Protein AF-A0A9D9DP16-F1 (afdb_monomer_lite)

InterPro domains:
  IPR046721 Domain of unknown function DUF6613 [PF20318] (8-135)

pLDDT: mean 88.03, std 12.11, range [46.72, 97.62]

Radius of gyration: 15.45 Å; chains: 1; bounding box: 37×35×38 Å

Foldseek 3Di:
DPPVPDDDQAVQQVVQVVVCVVPPPVPFAFPDWFFDPPDVHGFTKTQGPQRKIWTWGGDQWIKIWTFQNNPPPPQWALARTFIWTAHPPDVVRIDQDPCPPPDDLVSLQVCCLVPRSSSRVNCVNVVNDDDPVRPNVRGDTDHD

Sequence (144 aa):
MNDDGSYNSTANDMLAEEYFDKYFAKYLKIASKGYLNEDSRKRFQTIFADGSSANWGNGGCIDITYDVNGGKNPNLLGFDRFPFTICHDKKPAFTSYTKNSITSRDVAVEKCKTTPQYCVVVLEFDNWEFKPDYPWPTVKKGVY

Secondary structure (DSSP, 8-state):
--TTS---HHHHHHHHHHHHHHHTTTTS-EEEEEEE-SSSS-EEEEEETTS-EEEEEESSSEEEEEETTSS-TT--BTTTEEEEEE-TTSSSSEEETTGGG--SHHHHHHHHHH-GGGHHHHHHHTTT---TT--GGGSPP---

Structure (mmCIF, N/CA/C/O backbone):
data_AF-A0A9D9DP16-F1
#
_entry.id   AF-A0A9D9DP16-F1
#
loop_
_atom_site.group_PDB
_atom_site.id
_atom_site.type_symbol
_atom_site.label_atom_id
_atom_site.label_alt_id
_atom_site.label_comp_id
_atom_site.label_asym_id
_atom_site.label_entity_id
_atom_site.label_seq_id
_atom_site.pdbx_PDB_ins_code
_atom_site.Cartn_x
_atom_site.Cartn_y
_atom_site.Cartn_z
_atom_site.occupancy
_atom_site.B_iso_or_equiv
_atom_site.auth_seq_id
_atom_site.auth_comp_id
_atom_site.auth_asym_id
_atom_site.auth_atom_id
_atom_site.pdbx_PDB_model_num
ATOM 1 N N . MET A 1 1 ? 11.939 12.856 -8.448 1.00 46.72 1 MET A N 1
ATOM 2 C CA . MET A 1 1 ? 12.354 14.143 -9.067 1.00 46.72 1 MET A CA 1
ATOM 3 C C . MET A 1 1 ? 13.564 13.825 -9.910 1.00 46.72 1 MET A C 1
ATOM 5 O O . MET A 1 1 ? 14.443 13.146 -9.398 1.00 46.72 1 MET A O 1
ATOM 9 N N . ASN A 1 2 ? 13.584 14.243 -11.171 1.00 51.47 2 ASN A N 1
ATOM 10 C CA . ASN A 1 2 ? 14.800 14.132 -11.971 1.00 51.47 2 ASN A CA 1
ATOM 11 C C . ASN A 1 2 ? 15.869 15.086 -11.412 1.00 51.47 2 ASN A C 1
ATOM 13 O O . ASN A 1 2 ? 15.529 16.050 -10.720 1.00 51.47 2 ASN A O 1
ATOM 17 N N . ASP A 1 3 ? 17.135 14.855 -11.759 1.00 51.09 3 ASP A N 1
ATOM 18 C CA . ASP A 1 3 ? 18.264 15.706 -11.351 1.00 51.09 3 ASP A CA 1
ATOM 19 C C . ASP A 1 3 ? 18.109 17.180 -11.791 1.00 51.09 3 ASP A C 1
ATOM 21 O O . ASP A 1 3 ? 18.737 18.068 -11.220 1.00 51.09 3 ASP A O 1
ATOM 25 N N . ASP A 1 4 ? 17.239 17.462 -12.768 1.00 51.72 4 ASP A N 1
ATOM 26 C CA . ASP A 1 4 ? 16.929 18.804 -13.283 1.00 51.72 4 ASP A CA 1
ATOM 27 C C . ASP A 1 4 ? 15.692 19.467 -12.636 1.00 51.72 4 ASP A C 1
ATOM 29 O O . ASP A 1 4 ? 15.261 20.539 -13.062 1.00 51.72 4 ASP A O 1
ATOM 33 N N . GLY A 1 5 ? 15.085 18.837 -11.626 1.00 48.94 5 GLY A N 1
ATOM 34 C CA . GLY A 1 5 ? 13.879 19.343 -10.966 1.00 48.94 5 GLY A CA 1
ATOM 35 C C . GLY A 1 5 ? 12.587 19.198 -11.782 1.00 48.94 5 GLY A C 1
ATOM 36 O O . GLY A 1 5 ? 11.524 19.599 -11.304 1.00 48.94 5 GLY A O 1
ATOM 37 N N . SER A 1 6 ? 12.630 18.591 -12.975 1.00 55.22 6 SER A N 1
ATOM 38 C CA . SER A 1 6 ? 11.432 18.269 -13.753 1.00 55.22 6 SER A CA 1
ATOM 39 C C . SER A 1 6 ? 10.703 17.036 -13.193 1.00 55.22 6 SER A C 1
ATOM 41 O O . SER A 1 6 ? 11.300 16.075 -12.689 1.00 55.22 6 SER A O 1
ATOM 43 N N . TYR A 1 7 ? 9.368 17.058 -13.265 1.00 58.50 7 TYR A N 1
ATOM 44 C CA . TYR A 1 7 ? 8.514 15.930 -12.888 1.00 58.50 7 TYR A CA 1
ATOM 45 C C . TYR A 1 7 ? 8.200 15.084 -14.126 1.00 58.50 7 TYR A C 1
ATOM 47 O O . TYR A 1 7 ? 7.216 15.319 -14.823 1.00 58.50 7 TYR A O 1
ATOM 55 N N . ASN A 1 8 ? 9.043 14.091 -14.411 1.00 72.00 8 ASN A N 1
ATOM 56 C CA . ASN A 1 8 ? 8.730 13.059 -15.398 1.00 72.00 8 ASN A CA 1
ATOM 57 C C . ASN A 1 8 ? 8.165 11.829 -14.678 1.00 72.00 8 ASN A C 1
ATOM 59 O O . ASN A 1 8 ? 8.909 11.042 -14.096 1.00 72.00 8 ASN A O 1
ATOM 63 N N . SER A 1 9 ? 6.842 11.674 -14.686 1.00 67.44 9 SER A N 1
ATOM 64 C CA . SER A 1 9 ? 6.160 10.547 -14.035 1.00 67.44 9 SER A CA 1
ATOM 65 C C . SER A 1 9 ? 6.672 9.191 -14.528 1.00 67.44 9 SER A C 1
ATOM 67 O O . SER A 1 9 ? 6.967 8.330 -13.712 1.00 67.44 9 SER A O 1
ATOM 69 N N . THR A 1 10 ? 6.886 9.038 -15.838 1.00 74.31 10 THR A N 1
ATOM 70 C CA . THR A 1 10 ? 7.335 7.769 -16.435 1.00 74.31 10 THR A CA 1
ATOM 71 C C . THR A 1 10 ? 8.744 7.385 -15.983 1.00 74.31 10 THR A C 1
ATOM 73 O O . THR A 1 10 ? 8.984 6.227 -15.657 1.00 74.31 10 THR A O 1
ATOM 76 N N . ALA A 1 11 ? 9.672 8.345 -15.932 1.00 81.69 11 ALA A N 1
ATOM 77 C CA . ALA A 1 11 ? 11.027 8.084 -15.441 1.00 81.69 11 ALA A CA 1
ATOM 78 C C . ALA A 1 11 ? 11.024 7.714 -13.948 1.00 81.69 11 ALA A C 1
ATOM 80 O O . ALA A 1 11 ? 11.728 6.800 -13.531 1.00 81.69 11 ALA A O 1
ATOM 81 N N . ASN A 1 12 ? 10.189 8.380 -13.143 1.00 81.31 12 ASN A N 1
ATOM 82 C CA . ASN A 1 12 ? 10.042 8.046 -11.727 1.00 81.31 12 ASN A CA 1
ATOM 83 C C . ASN A 1 12 ? 9.464 6.633 -11.531 1.00 81.31 12 ASN A C 1
ATOM 85 O O . ASN A 1 12 ? 9.953 5.897 -10.680 1.00 81.31 12 ASN A O 1
ATOM 89 N N . ASP A 1 13 ? 8.474 6.224 -12.324 1.00 82.25 13 ASP A N 1
ATOM 90 C CA . ASP A 1 13 ? 7.923 4.870 -12.232 1.00 82.25 13 ASP A CA 1
ATOM 91 C C . ASP A 1 13 ? 8.961 3.787 -12.613 1.00 82.25 13 ASP A C 1
ATOM 93 O O . ASP A 1 13 ? 9.017 2.744 -11.965 1.00 82.25 13 ASP A O 1
ATOM 97 N N . MET A 1 14 ? 9.851 4.047 -13.583 1.00 87.50 14 MET A N 1
ATOM 98 C CA . MET A 1 14 ? 10.985 3.149 -13.886 1.00 87.50 14 MET A CA 1
ATOM 99 C C . MET A 1 14 ? 11.972 3.047 -12.714 1.00 87.50 14 MET A C 1
ATOM 101 O O . MET A 1 14 ? 12.421 1.956 -12.372 1.00 87.50 14 MET A O 1
ATOM 105 N N . LEU A 1 15 ? 12.265 4.161 -12.036 1.00 91.12 15 LEU A N 1
ATOM 106 C CA . LEU A 1 15 ? 13.101 4.150 -10.829 1.00 91.12 15 LEU A CA 1
ATOM 107 C C . LEU A 1 15 ? 12.460 3.350 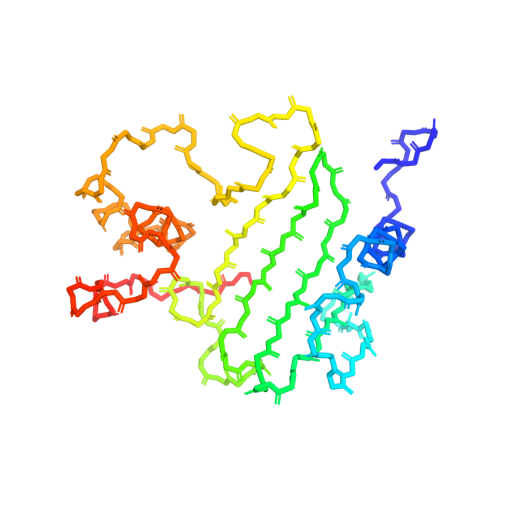-9.682 1.00 91.12 15 LEU A C 1
ATOM 109 O O . LEU A 1 15 ? 13.174 2.759 -8.871 1.00 91.12 15 LEU A O 1
ATOM 113 N N . ALA A 1 16 ? 11.125 3.303 -9.606 1.00 92.62 16 ALA A N 1
ATOM 114 C CA . ALA A 1 16 ? 10.432 2.441 -8.651 1.00 92.62 16 ALA A CA 1
ATOM 115 C C . ALA A 1 16 ? 10.642 0.951 -8.975 1.00 92.62 16 ALA A C 1
ATOM 117 O O . ALA A 1 16 ? 10.853 0.163 -8.051 1.00 92.62 16 ALA A O 1
ATOM 118 N N . GLU A 1 17 ? 10.653 0.569 -10.260 1.00 95.00 17 GLU A N 1
ATOM 119 C CA . GLU A 1 17 ? 11.021 -0.791 -10.681 1.00 95.00 17 GLU A CA 1
ATOM 120 C C . GLU A 1 17 ? 12.469 -1.127 -10.301 1.00 95.00 17 GLU A C 1
ATOM 122 O O . GLU A 1 17 ? 12.710 -2.157 -9.672 1.00 95.00 17 GLU A O 1
ATOM 127 N N . GLU A 1 18 ? 13.431 -0.250 -10.601 1.00 94.69 18 GLU A N 1
ATOM 128 C CA . GLU A 1 18 ? 14.840 -0.470 -10.242 1.00 94.69 18 GLU A CA 1
ATOM 129 C C . GLU A 1 18 ? 15.032 -0.631 -8.727 1.00 94.69 18 GLU A C 1
ATOM 131 O O . GLU A 1 18 ? 15.769 -1.507 -8.260 1.00 94.69 18 GLU A O 1
ATOM 136 N N . TYR A 1 19 ? 14.342 0.199 -7.939 1.00 94.06 19 TYR A N 1
ATOM 137 C CA . TYR A 1 19 ? 14.345 0.103 -6.484 1.00 94.06 19 TYR A CA 1
ATOM 138 C C . TYR A 1 19 ? 13.773 -1.240 -6.010 1.00 94.06 19 TYR A C 1
ATOM 140 O O . TYR A 1 19 ? 14.372 -1.913 -5.163 1.00 94.06 19 TYR A O 1
ATOM 148 N N . PHE A 1 20 ? 12.638 -1.657 -6.573 1.00 95.75 20 PHE A N 1
ATOM 149 C CA . PHE A 1 20 ? 12.022 -2.942 -6.267 1.00 95.75 20 PHE A CA 1
ATOM 150 C C . PHE A 1 20 ? 12.955 -4.115 -6.595 1.00 95.75 20 PHE A C 1
ATOM 152 O O . PHE A 1 20 ? 13.173 -4.983 -5.747 1.00 95.75 20 PHE A O 1
ATOM 159 N N . ASP A 1 21 ? 13.555 -4.129 -7.783 1.00 96.62 21 ASP A N 1
ATOM 160 C CA . ASP A 1 21 ? 14.439 -5.212 -8.218 1.00 96.62 21 ASP A CA 1
ATOM 161 C C . ASP A 1 21 ? 15.679 -5.327 -7.331 1.00 96.62 21 ASP A C 1
ATOM 163 O O . ASP A 1 21 ? 16.087 -6.427 -6.944 1.00 96.62 21 ASP A O 1
ATOM 167 N N . LYS A 1 22 ? 16.239 -4.187 -6.923 1.00 96.00 22 LYS A N 1
ATOM 168 C CA . LYS A 1 22 ? 17.410 -4.138 -6.049 1.00 96.00 22 LYS A CA 1
ATOM 169 C C . LYS A 1 22 ? 17.125 -4.642 -4.633 1.00 96.00 22 LYS A C 1
ATOM 171 O O . LYS A 1 22 ? 17.961 -5.346 -4.056 1.00 96.00 22 LYS A O 1
ATOM 176 N N . TYR A 1 23 ? 15.989 -4.257 -4.049 1.00 94.19 23 TYR A N 1
ATOM 177 C CA . TYR A 1 23 ? 15.744 -4.442 -2.615 1.00 94.19 23 TYR A CA 1
ATOM 178 C C . TYR A 1 23 ? 14.715 -5.523 -2.273 1.00 94.19 23 TYR A C 1
ATOM 180 O O . TYR A 1 23 ? 14.829 -6.119 -1.203 1.00 94.19 23 TYR A O 1
ATOM 188 N N . PHE A 1 24 ? 13.759 -5.821 -3.155 1.00 94.44 24 PHE A N 1
ATOM 189 C CA . PHE A 1 24 ? 12.588 -6.650 -2.843 1.00 94.44 24 PHE A CA 1
ATOM 190 C C . PHE A 1 24 ? 12.468 -7.914 -3.691 1.00 94.44 24 PHE A C 1
ATOM 192 O O . PHE A 1 24 ? 12.077 -8.949 -3.151 1.00 94.44 24 PHE A O 1
ATOM 199 N N . ALA A 1 25 ? 12.830 -7.876 -4.978 1.00 95.00 25 ALA A N 1
ATOM 200 C CA . ALA A 1 25 ? 12.544 -8.972 -5.912 1.00 95.00 25 ALA A CA 1
ATOM 201 C C . ALA A 1 25 ? 13.069 -10.347 -5.459 1.00 95.00 25 ALA A C 1
ATOM 203 O O . ALA A 1 25 ? 12.423 -11.362 -5.696 1.00 95.00 25 ALA A O 1
ATOM 204 N N . LYS A 1 26 ? 14.206 -10.396 -4.753 1.00 96.00 26 LYS A N 1
ATOM 205 C CA . LYS A 1 26 ? 14.772 -11.652 -4.221 1.00 96.00 26 LYS A CA 1
ATOM 206 C C . LYS A 1 26 ? 14.074 -12.203 -2.971 1.00 96.00 26 LYS A C 1
ATOM 208 O O . LYS A 1 26 ? 14.317 -13.349 -2.607 1.00 96.00 26 LYS A O 1
ATOM 213 N N . TYR A 1 27 ? 13.277 -11.392 -2.279 1.00 96.06 27 TYR A N 1
ATOM 214 C CA . TYR A 1 27 ? 12.639 -11.759 -1.009 1.00 96.06 27 TYR A CA 1
ATOM 215 C C . TYR A 1 27 ? 11.146 -12.042 -1.149 1.00 96.06 27 TYR A C 1
ATOM 217 O O . TYR A 1 27 ? 10.555 -12.662 -0.267 1.00 96.06 27 TYR A O 1
ATOM 225 N N . LEU A 1 28 ? 10.536 -11.599 -2.246 1.00 95.81 28 LEU A N 1
ATOM 226 C CA . LEU A 1 28 ? 9.109 -11.733 -2.494 1.00 95.81 28 LEU A CA 1
ATOM 227 C C . LEU A 1 28 ? 8.856 -12.738 -3.616 1.00 95.81 28 LEU A C 1
ATOM 229 O O . LEU A 1 28 ? 9.604 -12.822 -4.588 1.00 95.81 28 LEU A O 1
ATOM 233 N N . LYS A 1 29 ? 7.773 -13.505 -3.493 1.00 96.81 29 LYS A N 1
ATOM 234 C CA . LYS A 1 29 ? 7.329 -14.411 -4.555 1.00 96.81 29 LYS A CA 1
ATOM 235 C C . LYS A 1 29 ? 6.479 -13.627 -5.547 1.00 96.81 29 LYS A C 1
ATOM 237 O O . LYS A 1 29 ? 5.336 -13.288 -5.245 1.00 96.81 29 LYS A O 1
ATOM 242 N N . ILE A 1 30 ? 7.044 -13.351 -6.715 1.00 96.69 30 ILE A N 1
ATOM 243 C CA . ILE A 1 30 ? 6.416 -12.554 -7.772 1.00 96.69 30 ILE A CA 1
ATOM 244 C C . ILE A 1 30 ? 5.870 -13.479 -8.855 1.00 96.69 30 ILE A C 1
ATOM 246 O O . ILE A 1 30 ? 6.599 -14.322 -9.373 1.00 96.69 30 ILE A O 1
ATOM 250 N N . ALA A 1 31 ? 4.588 -13.324 -9.183 1.00 96.75 31 ALA A N 1
ATOM 251 C CA . ALA A 1 31 ? 3.949 -14.007 -10.303 1.00 96.75 31 ALA A CA 1
ATOM 252 C C . ALA A 1 31 ? 4.210 -13.259 -11.617 1.00 96.75 31 ALA A C 1
ATOM 254 O O . ALA A 1 31 ? 4.542 -13.872 -12.630 1.00 96.75 31 ALA A O 1
ATOM 255 N N . SER A 1 32 ? 4.092 -11.929 -11.597 1.00 95.94 32 SER A N 1
ATOM 256 C CA . SER A 1 32 ? 4.416 -11.072 -12.737 1.00 95.94 32 SER A CA 1
ATOM 257 C C . SER A 1 32 ? 4.739 -9.643 -12.300 1.00 95.94 32 SER A C 1
ATOM 259 O O . SER A 1 32 ? 4.411 -9.211 -11.194 1.00 95.94 32 SER A O 1
ATOM 261 N N . LYS A 1 33 ? 5.402 -8.906 -13.191 1.00 95.38 33 LYS A N 1
ATOM 262 C CA . LYS A 1 33 ? 5.638 -7.464 -13.084 1.00 95.38 33 LYS A CA 1
ATOM 263 C C . LYS A 1 33 ? 5.163 -6.792 -14.365 1.00 95.38 33 LYS A C 1
ATOM 265 O O . LYS A 1 33 ? 5.174 -7.421 -15.424 1.00 95.38 33 LYS A O 1
ATOM 270 N N . GLY A 1 34 ? 4.777 -5.529 -14.283 1.00 92.56 34 GLY A N 1
ATOM 271 C CA . GLY A 1 34 ? 4.355 -4.771 -15.449 1.00 92.56 34 GLY A CA 1
ATOM 272 C C . GLY A 1 34 ? 4.058 -3.321 -15.121 1.00 92.56 34 GLY A C 1
ATOM 273 O O . GLY A 1 34 ? 4.469 -2.798 -14.089 1.00 92.56 34 GLY A O 1
ATOM 274 N N . TYR A 1 35 ? 3.331 -2.681 -16.027 1.00 89.06 35 TYR A N 1
ATOM 275 C CA . TYR A 1 35 ? 2.955 -1.283 -15.912 1.00 89.06 35 TYR A CA 1
ATOM 276 C C . TYR A 1 35 ? 1.459 -1.145 -16.154 1.00 89.06 35 TYR A C 1
ATOM 278 O O . TYR A 1 35 ? 0.944 -1.629 -17.164 1.00 89.06 35 TYR A O 1
ATOM 286 N N . LEU A 1 36 ? 0.769 -0.477 -15.234 1.00 81.44 36 LEU A N 1
ATOM 287 C CA . LEU A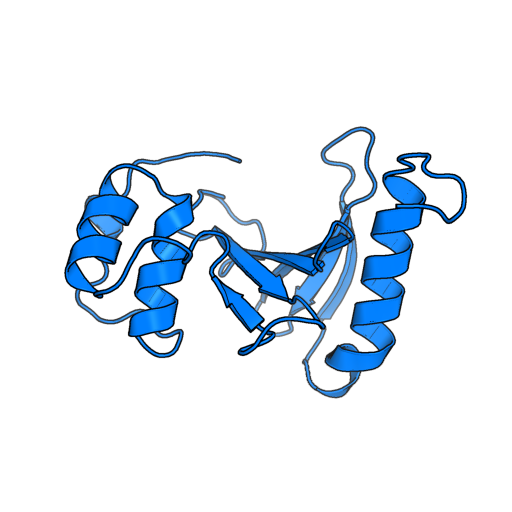 1 36 ? -0.618 -0.090 -15.436 1.00 81.44 36 LEU A CA 1
ATOM 288 C C . LEU A 1 36 ? -0.688 1.149 -16.329 1.00 81.44 36 LEU A C 1
ATOM 290 O O . LEU A 1 36 ? 0.041 2.118 -16.114 1.00 81.44 36 LEU A O 1
ATOM 294 N N . ASN A 1 37 ? -1.622 1.122 -17.279 1.00 68.81 37 ASN A N 1
ATOM 295 C CA . ASN A 1 37 ? -2.014 2.266 -18.104 1.00 68.81 37 ASN A CA 1
ATOM 296 C C . ASN A 1 37 ? -3.349 2.840 -17.597 1.00 68.81 37 ASN A C 1
ATOM 298 O O . ASN A 1 37 ? -4.294 2.989 -18.366 1.00 68.81 37 ASN A O 1
ATOM 302 N N . GLU A 1 38 ? -3.468 3.073 -16.289 1.00 58.94 38 GLU A N 1
ATOM 303 C CA . GLU A 1 38 ? -4.697 3.641 -15.708 1.00 58.94 38 GLU A CA 1
ATOM 304 C C . GLU A 1 38 ? -4.797 5.165 -15.928 1.00 58.94 38 GLU A C 1
ATOM 306 O O . GLU A 1 38 ? -5.889 5.710 -15.855 1.00 58.94 38 GLU A O 1
ATOM 311 N N . ASP A 1 39 ? -3.692 5.830 -16.294 1.00 56.59 39 ASP A N 1
ATOM 312 C CA . ASP A 1 39 ? -3.588 7.273 -16.563 1.00 56.59 39 ASP A CA 1
ATOM 313 C C . ASP A 1 39 ? -2.599 7.548 -17.723 1.00 56.59 39 ASP A C 1
ATOM 315 O O . ASP A 1 39 ? -2.007 6.634 -18.294 1.00 56.59 39 ASP A O 1
ATOM 319 N N . SER A 1 40 ? -2.280 8.820 -18.000 1.00 56.88 40 SER A N 1
ATOM 320 C CA . SER A 1 40 ? -1.084 9.234 -18.769 1.00 56.88 40 SER A CA 1
ATOM 321 C C . SER A 1 40 ? 0.263 8.844 -18.116 1.00 56.88 40 SER A C 1
ATOM 323 O O . SER A 1 40 ? 1.323 9.318 -18.530 1.00 56.88 40 SER A O 1
ATOM 325 N N . ARG A 1 41 ? 0.237 7.999 -17.078 1.00 62.97 41 ARG A N 1
ATOM 326 C CA . ARG A 1 41 ? 1.378 7.531 -16.286 1.00 62.97 41 ARG A CA 1
ATOM 327 C C . ARG A 1 41 ? 1.503 6.019 -16.424 1.00 62.97 41 ARG A C 1
ATOM 329 O O . ARG A 1 41 ? 0.495 5.321 -16.465 1.00 62.97 41 ARG A O 1
ATOM 336 N N . LYS A 1 42 ? 2.738 5.524 -16.447 1.00 73.69 42 LYS A N 1
ATOM 337 C CA . LYS A 1 42 ? 3.045 4.093 -16.472 1.00 73.69 42 LYS A CA 1
ATOM 338 C C . LYS A 1 42 ? 3.376 3.652 -15.057 1.00 73.69 42 LYS A C 1
ATOM 340 O O . LYS A 1 42 ? 4.546 3.600 -14.716 1.00 73.69 42 LYS A O 1
ATOM 345 N N . ARG A 1 43 ? 2.382 3.347 -14.224 1.00 83.81 43 ARG A N 1
ATOM 346 C CA . ARG A 1 43 ? 2.665 2.988 -12.826 1.00 83.81 43 ARG A CA 1
ATOM 347 C C . ARG A 1 43 ? 3.231 1.573 -12.749 1.00 83.81 43 ARG A C 1
ATOM 349 O O . ARG A 1 43 ? 2.568 0.638 -13.201 1.00 83.81 43 ARG A O 1
ATOM 356 N N . PHE A 1 44 ? 4.432 1.422 -12.189 1.00 93.25 44 PHE A N 1
ATOM 357 C CA . PHE A 1 44 ? 5.045 0.109 -11.987 1.00 93.25 44 PHE A CA 1
ATOM 358 C C . PHE A 1 44 ? 4.175 -0.731 -11.043 1.00 93.25 44 PHE A C 1
ATOM 360 O O . PHE A 1 44 ? 3.767 -0.271 -9.974 1.00 93.25 44 PHE A O 1
ATOM 367 N N . GLN A 1 45 ? 3.873 -1.959 -11.454 1.00 94.88 45 GLN A N 1
ATOM 368 C CA . GLN A 1 45 ? 3.020 -2.889 -10.727 1.00 94.88 45 GLN A CA 1
ATOM 369 C C . GLN A 1 45 ? 3.688 -4.258 -10.593 1.00 94.88 45 GLN A C 1
ATOM 371 O O . GLN A 1 45 ? 4.301 -4.778 -11.527 1.00 94.88 45 GLN A O 1
ATOM 376 N N . THR A 1 46 ? 3.480 -4.881 -9.436 1.00 97.06 46 THR A N 1
ATOM 377 C CA . THR A 1 46 ? 3.834 -6.275 -9.163 1.00 97.06 46 THR A CA 1
ATOM 378 C C . THR A 1 46 ? 2.591 -7.077 -8.797 1.00 97.06 46 THR A C 1
ATOM 380 O O . THR A 1 46 ? 1.800 -6.627 -7.969 1.00 97.06 46 THR A O 1
ATOM 383 N N . ILE A 1 47 ? 2.453 -8.280 -9.353 1.00 97.12 47 ILE A N 1
ATOM 384 C CA . ILE A 1 47 ? 1.490 -9.295 -8.910 1.00 97.12 47 ILE A CA 1
ATOM 385 C C . ILE A 1 47 ? 2.254 -10.358 -8.125 1.00 97.12 47 ILE A C 1
ATOM 387 O O . ILE A 1 47 ? 3.230 -10.931 -8.620 1.00 97.12 47 ILE A O 1
ATOM 391 N N . PHE A 1 48 ? 1.822 -10.625 -6.899 1.00 97.62 48 PHE A N 1
ATOM 392 C CA . PHE A 1 48 ? 2.444 -11.609 -6.020 1.00 97.62 48 PHE A CA 1
ATOM 393 C C . PHE A 1 48 ? 1.870 -13.008 -6.259 1.00 97.62 48 PHE A C 1
ATOM 395 O O . PHE A 1 48 ? 0.805 -13.186 -6.848 1.00 97.62 48 PHE A O 1
ATOM 402 N N . ALA A 1 49 ? 2.591 -14.033 -5.806 1.00 97.44 49 ALA A N 1
ATOM 403 C CA . ALA A 1 49 ? 2.201 -15.429 -6.008 1.00 97.44 49 ALA A CA 1
ATOM 404 C C . ALA A 1 49 ? 0.886 -15.827 -5.309 1.00 97.44 49 ALA A C 1
ATOM 406 O O . ALA A 1 49 ? 0.276 -16.821 -5.695 1.00 97.44 49 ALA A O 1
ATOM 407 N N . ASP A 1 50 ? 0.448 -15.074 -4.298 1.00 96.44 50 ASP A N 1
ATOM 408 C CA . ASP A 1 50 ? -0.849 -15.256 -3.630 1.00 96.44 50 ASP A CA 1
ATOM 409 C C . ASP A 1 50 ? -2.012 -14.558 -4.361 1.00 96.44 50 ASP A C 1
ATOM 411 O O . ASP A 1 50 ? -3.168 -14.677 -3.959 1.00 96.44 50 ASP A O 1
ATOM 415 N N . GLY A 1 51 ? -1.717 -13.862 -5.461 1.00 96.62 51 GLY A N 1
ATOM 416 C CA . GLY A 1 51 ? -2.688 -13.127 -6.256 1.00 96.62 51 GLY A CA 1
ATOM 417 C C . GLY A 1 51 ? -2.974 -11.715 -5.755 1.00 96.62 51 GLY A C 1
ATOM 418 O O . GLY A 1 51 ? -3.786 -11.048 -6.384 1.00 96.62 51 GLY A O 1
ATOM 419 N N . SER A 1 52 ? -2.330 -11.244 -4.685 1.00 97.50 52 SER A N 1
ATOM 420 C CA . SER A 1 52 ? -2.332 -9.824 -4.320 1.00 97.50 52 SER A CA 1
ATOM 421 C C . SER A 1 52 ? -1.482 -9.003 -5.299 1.00 97.50 52 SER A C 1
ATOM 423 O O . SER A 1 52 ? -0.734 -9.546 -6.122 1.00 97.50 52 SER A O 1
ATOM 425 N N . SER A 1 53 ? -1.581 -7.676 -5.233 1.00 97.00 53 SER A N 1
ATOM 426 C CA . SER A 1 53 ? -0.783 -6.786 -6.081 1.00 97.00 53 SER A CA 1
ATOM 427 C C . SER A 1 53 ? -0.262 -5.570 -5.331 1.00 97.00 53 SER A C 1
ATOM 429 O O . SER A 1 53 ? -0.761 -5.219 -4.267 1.00 97.00 53 SER A O 1
ATOM 431 N N . ALA A 1 54 ? 0.755 -4.914 -5.881 1.00 96.12 54 ALA A N 1
ATOM 432 C CA . ALA A 1 54 ? 1.206 -3.617 -5.405 1.00 96.12 54 ALA A CA 1
ATOM 433 C C . ALA A 1 54 ? 1.525 -2.700 -6.575 1.00 96.12 54 ALA A C 1
ATOM 435 O O . ALA A 1 54 ? 2.200 -3.099 -7.525 1.00 96.12 54 ALA A O 1
ATOM 436 N N . ASN A 1 55 ? 1.072 -1.459 -6.456 1.00 93.94 55 ASN A N 1
ATOM 437 C CA . ASN A 1 55 ? 1.459 -0.365 -7.326 1.00 93.94 55 ASN A CA 1
ATOM 438 C C . ASN A 1 55 ? 2.522 0.473 -6.620 1.00 93.94 55 ASN A C 1
ATOM 440 O O . ASN A 1 55 ? 2.328 0.863 -5.468 1.00 93.94 55 ASN A O 1
ATOM 444 N N . TRP A 1 56 ? 3.606 0.779 -7.318 1.00 93.12 56 TRP A N 1
ATOM 445 C CA . TRP A 1 56 ? 4.779 1.444 -6.765 1.00 93.12 56 TRP A CA 1
ATOM 446 C C . TRP A 1 56 ? 4.975 2.785 -7.463 1.00 93.12 56 TRP A C 1
ATOM 448 O O . TRP A 1 56 ? 4.880 2.872 -8.686 1.00 93.12 56 TRP A O 1
ATOM 458 N N . GLY A 1 57 ? 5.247 3.829 -6.689 1.00 89.75 57 GLY A N 1
ATOM 459 C CA . GLY A 1 57 ? 5.548 5.160 -7.198 1.00 89.75 57 GLY A CA 1
ATOM 460 C C . GLY A 1 57 ? 6.808 5.715 -6.552 1.00 89.75 57 GLY A C 1
ATOM 461 O O . GLY A 1 57 ? 7.028 5.537 -5.356 1.00 89.75 57 GLY A O 1
ATOM 462 N N . ASN A 1 58 ? 7.631 6.406 -7.337 1.00 88.56 58 ASN A N 1
ATOM 463 C CA . ASN A 1 58 ? 8.797 7.117 -6.822 1.00 88.56 58 ASN A CA 1
ATOM 464 C C . ASN A 1 58 ? 8.489 8.616 -6.662 1.00 88.56 58 ASN A C 1
ATOM 466 O O . ASN A 1 58 ? 8.313 9.339 -7.647 1.00 88.56 58 ASN A O 1
ATOM 470 N N . GLY A 1 59 ? 8.416 9.076 -5.413 1.00 84.44 59 GLY A N 1
ATOM 471 C CA . GLY A 1 59 ? 8.200 10.469 -5.026 1.00 84.44 59 GLY A CA 1
ATOM 472 C C . GLY A 1 59 ? 9.316 10.983 -4.113 1.00 84.44 59 GLY A C 1
ATOM 473 O O . GLY A 1 59 ? 10.494 10.733 -4.349 1.00 84.44 59 GLY A O 1
ATOM 474 N N . GLY A 1 60 ? 8.955 11.717 -3.055 1.00 86.94 60 GLY A N 1
ATOM 475 C CA . GLY A 1 60 ? 9.896 12.004 -1.956 1.00 86.94 60 GLY A CA 1
ATOM 476 C C . GLY A 1 60 ? 10.226 10.758 -1.119 1.00 86.94 60 GLY A C 1
ATOM 477 O O . GLY A 1 60 ? 11.253 10.704 -0.450 1.00 86.94 60 GLY A O 1
ATOM 478 N N . CYS A 1 61 ? 9.358 9.751 -1.192 1.00 91.44 61 CYS A N 1
ATOM 479 C CA . CYS A 1 61 ? 9.532 8.397 -0.687 1.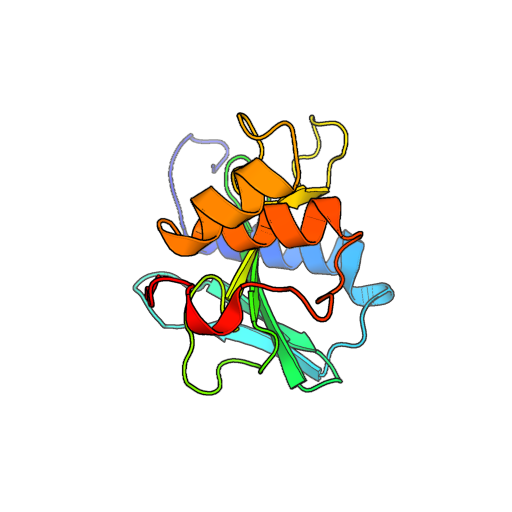00 91.44 61 CYS A CA 1
ATOM 480 C C . CYS A 1 61 ? 9.072 7.421 -1.783 1.00 91.44 61 CYS A C 1
ATOM 482 O O . CYS A 1 61 ? 8.483 7.847 -2.780 1.00 91.44 61 CYS A O 1
ATOM 484 N N . ILE A 1 62 ? 9.303 6.123 -1.598 1.00 93.31 62 ILE A N 1
ATOM 485 C CA . ILE A 1 62 ? 8.616 5.108 -2.400 1.00 93.31 62 ILE A CA 1
ATOM 486 C C . ILE A 1 62 ? 7.206 4.954 -1.838 1.00 93.31 62 ILE A C 1
ATOM 488 O O . ILE A 1 62 ? 7.044 4.542 -0.690 1.00 93.31 62 ILE A O 1
ATOM 492 N N . ASP A 1 63 ? 6.204 5.302 -2.633 1.00 92.56 63 ASP A N 1
ATOM 493 C CA . ASP A 1 63 ? 4.793 5.121 -2.310 1.00 92.56 63 ASP A CA 1
ATOM 494 C C . ASP A 1 63 ? 4.336 3.752 -2.821 1.00 92.56 63 ASP A C 1
ATOM 496 O O . ASP A 1 63 ? 4.611 3.383 -3.964 1.00 92.56 63 ASP A O 1
ATOM 500 N N . ILE A 1 64 ? 3.632 2.992 -1.986 1.00 94.56 64 ILE A N 1
ATOM 501 C CA . ILE A 1 64 ? 3.163 1.645 -2.319 1.00 94.56 64 ILE A CA 1
ATOM 502 C C . ILE A 1 64 ? 1.669 1.595 -2.063 1.00 94.56 64 ILE A C 1
ATOM 504 O O . ILE A 1 64 ? 1.238 1.798 -0.938 1.00 94.56 64 ILE A O 1
ATOM 508 N N . THR A 1 65 ? 0.860 1.287 -3.068 1.00 94.62 65 THR A N 1
ATOM 509 C CA . THR A 1 65 ? -0.539 0.900 -2.843 1.00 94.62 65 THR A CA 1
ATOM 510 C C . THR A 1 65 ? -0.636 -0.605 -2.981 1.00 94.62 65 THR A C 1
ATOM 512 O O . THR A 1 65 ? -0.584 -1.119 -4.096 1.00 94.62 65 THR A O 1
ATOM 515 N N . TYR A 1 66 ? -0.733 -1.298 -1.852 1.00 96.44 66 TYR A N 1
ATOM 516 C CA . TYR A 1 66 ? -0.932 -2.741 -1.815 1.00 96.44 66 TYR A CA 1
ATOM 517 C C . TYR A 1 66 ? -2.417 -3.055 -1.933 1.00 96.44 66 TYR A C 1
ATOM 519 O O . TYR A 1 66 ? -3.226 -2.464 -1.224 1.00 96.44 66 TYR A O 1
ATOM 527 N N . ASP A 1 67 ? -2.764 -3.988 -2.802 1.00 95.94 67 ASP A N 1
ATOM 528 C CA . ASP A 1 67 ? -4.116 -4.472 -3.015 1.00 95.94 67 ASP A CA 1
ATOM 529 C C . ASP A 1 67 ? -4.177 -5.963 -2.665 1.00 95.94 67 ASP A C 1
ATOM 531 O O . ASP A 1 67 ? -3.612 -6.807 -3.370 1.00 95.94 67 ASP A O 1
ATOM 535 N N . VAL A 1 68 ? -4.868 -6.286 -1.571 1.00 95.44 68 VAL A N 1
ATOM 536 C CA . VAL A 1 68 ? -4.938 -7.646 -1.014 1.00 95.44 68 VAL A CA 1
ATOM 537 C C . VAL A 1 68 ? -5.623 -8.642 -1.951 1.00 95.44 68 VAL A C 1
ATOM 539 O O . VAL A 1 68 ? -5.434 -9.844 -1.785 1.00 95.44 68 VAL A O 1
ATOM 542 N N . ASN A 1 69 ? -6.431 -8.180 -2.913 1.00 93.88 69 ASN A N 1
ATOM 543 C CA . ASN A 1 69 ? -7.195 -9.052 -3.808 1.00 93.88 69 ASN A CA 1
ATOM 544 C C . ASN A 1 69 ? -6.729 -8.996 -5.275 1.00 93.88 69 ASN A C 1
ATOM 546 O O . ASN A 1 69 ? -7.326 -9.666 -6.127 1.00 93.88 69 ASN A O 1
ATOM 550 N N . GLY A 1 70 ? -5.666 -8.236 -5.560 1.00 91.19 70 GLY A N 1
ATOM 551 C CA . GLY A 1 70 ? -5.008 -8.227 -6.865 1.00 91.19 70 GLY A CA 1
ATOM 552 C C . GLY A 1 70 ? -5.743 -7.443 -7.940 1.00 91.19 70 GLY A C 1
ATOM 553 O O . GLY A 1 70 ? -5.748 -7.868 -9.096 1.00 91.19 70 GLY A O 1
ATOM 554 N N . GLY A 1 71 ? -6.406 -6.344 -7.577 1.00 87.19 71 GLY A N 1
ATOM 555 C CA . GLY A 1 71 ? -7.143 -5.516 -8.531 1.00 87.19 71 GLY A CA 1
ATOM 556 C C . GLY A 1 71 ? -8.557 -6.025 -8.818 1.00 87.19 71 GLY A C 1
ATOM 557 O O . GLY A 1 71 ? -9.237 -5.520 -9.718 1.00 87.19 71 GLY A O 1
ATOM 558 N N . LYS A 1 72 ? -9.021 -7.041 -8.084 1.00 90.50 72 LYS A N 1
ATOM 559 C CA . LYS A 1 72 ? -10.404 -7.510 -8.168 1.00 90.50 72 LYS A CA 1
ATOM 560 C C . LYS A 1 72 ? -11.296 -6.499 -7.450 1.00 90.50 72 LYS A C 1
ATOM 562 O O . LYS A 1 72 ? -10.927 -5.908 -6.446 1.00 90.50 72 LYS A O 1
ATOM 567 N N . ASN A 1 73 ? -12.508 -6.296 -7.958 1.00 88.94 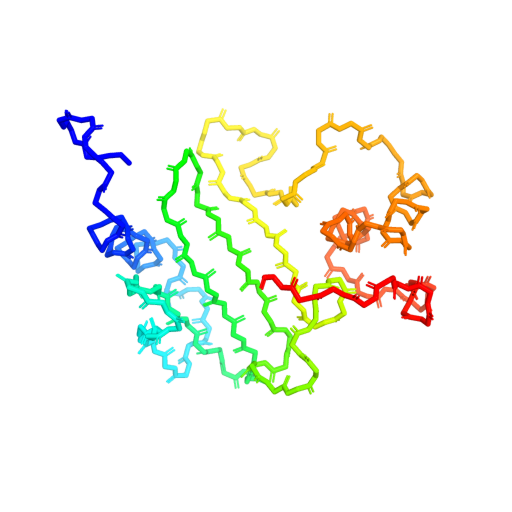73 ASN A N 1
ATOM 568 C CA . ASN A 1 73 ? -13.455 -5.406 -7.288 1.00 88.94 73 ASN A CA 1
ATOM 569 C C . ASN A 1 73 ? -13.659 -5.835 -5.816 1.00 88.94 73 ASN A C 1
ATOM 571 O O . ASN A 1 73 ? -13.750 -7.037 -5.546 1.00 88.94 73 ASN A O 1
ATOM 575 N N . PRO A 1 74 ? -13.790 -4.877 -4.881 1.00 90.81 74 PRO A N 1
ATOM 576 C CA . PRO A 1 74 ? -14.243 -3.507 -5.137 1.00 90.81 74 PRO A CA 1
ATOM 577 C C . PRO A 1 74 ? -13.171 -2.433 -5.399 1.00 90.81 74 PRO A C 1
ATOM 579 O O . PRO A 1 74 ? -13.566 -1.349 -5.822 1.00 90.81 74 PRO A O 1
ATOM 582 N N . ASN A 1 75 ? -11.874 -2.697 -5.211 1.00 90.12 75 ASN A N 1
ATOM 583 C CA . ASN A 1 75 ? -10.783 -1.742 -5.456 1.00 90.12 75 ASN A CA 1
ATOM 584 C C . ASN A 1 75 ? -10.912 -0.426 -4.653 1.00 90.12 75 ASN A C 1
ATOM 586 O O . ASN A 1 75 ? -10.727 0.677 -5.177 1.00 90.12 75 ASN A O 1
ATOM 590 N N . LEU A 1 76 ? -11.251 -0.539 -3.370 1.00 91.75 76 LEU A N 1
ATOM 591 C CA . LEU A 1 76 ? -11.512 0.555 -2.442 1.00 91.75 76 LEU A CA 1
ATOM 592 C C . LEU A 1 76 ? -10.388 0.744 -1.421 1.00 91.75 76 LEU A C 1
ATOM 594 O O . LEU A 1 76 ? -9.920 -0.186 -0.757 1.00 91.75 76 LEU A O 1
ATOM 598 N N . LEU A 1 77 ? -10.038 2.009 -1.208 1.00 91.94 77 LEU A N 1
ATOM 599 C CA . LEU A 1 77 ? -9.130 2.397 -0.141 1.00 91.94 77 LEU A CA 1
ATOM 600 C C . LEU A 1 77 ? -9.652 1.980 1.230 1.00 91.94 77 LEU A C 1
ATOM 602 O O . LEU A 1 77 ? -10.834 2.143 1.530 1.00 91.94 77 LEU A O 1
ATOM 606 N N . GLY A 1 78 ? -8.745 1.485 2.070 1.00 91.81 78 GLY A N 1
ATOM 607 C CA . GLY A 1 78 ? -9.061 1.048 3.427 1.00 91.81 78 GLY A CA 1
ATOM 608 C C . GLY A 1 78 ? -9.920 -0.216 3.487 1.00 91.81 78 GLY A C 1
ATOM 609 O O . GLY A 1 78 ? -10.368 -0.582 4.571 1.00 91.81 78 GLY A O 1
ATOM 610 N N . PHE A 1 79 ? -10.160 -0.869 2.345 1.00 92.88 79 PHE A N 1
ATOM 611 C CA . PHE A 1 79 ? -10.896 -2.124 2.260 1.00 92.88 79 PHE A CA 1
ATOM 612 C C . PHE A 1 79 ? -10.034 -3.232 1.641 1.00 92.88 79 PHE A C 1
ATOM 614 O O . PHE A 1 79 ? -9.640 -4.179 2.308 1.00 92.88 79 PHE A O 1
ATOM 621 N N . ASP A 1 80 ? -9.679 -3.106 0.371 1.00 93.75 80 ASP A N 1
ATOM 622 C CA . ASP A 1 80 ? -8.728 -4.013 -0.276 1.00 93.75 80 ASP A CA 1
ATOM 623 C C . ASP A 1 80 ? -7.424 -3.308 -0.645 1.00 93.75 80 ASP A C 1
ATOM 625 O O . ASP A 1 80 ? -6.391 -3.969 -0.722 1.00 93.75 80 ASP A O 1
ATOM 629 N N . ARG A 1 81 ? -7.433 -1.973 -0.756 1.00 94.88 81 ARG A N 1
ATOM 630 C CA . ARG A 1 81 ? -6.255 -1.157 -1.066 1.00 94.88 81 ARG A CA 1
ATOM 631 C C . ARG A 1 81 ? -5.718 -0.403 0.148 1.00 94.88 81 ARG A C 1
ATOM 633 O O . ARG A 1 81 ? -6.432 0.375 0.786 1.00 94.88 81 ARG A O 1
ATOM 640 N N . PHE A 1 82 ? -4.426 -0.563 0.413 1.00 95.75 82 PHE A N 1
ATOM 641 C CA . PHE A 1 82 ? -3.721 -0.010 1.567 1.00 95.75 82 PHE A CA 1
ATOM 642 C C . PHE A 1 82 ? -2.446 0.725 1.136 1.00 95.75 82 PHE A C 1
ATOM 644 O O . PHE A 1 82 ? -1.555 0.104 0.551 1.00 95.75 82 PHE A O 1
ATOM 651 N N . PRO A 1 83 ? -2.343 2.041 1.400 1.00 95.00 83 PRO A N 1
ATOM 652 C CA . PRO A 1 83 ? -1.174 2.818 1.019 1.00 95.00 83 PRO A CA 1
ATOM 653 C C . PRO A 1 83 ? -0.079 2.788 2.103 1.00 95.00 83 PRO A C 1
ATOM 655 O O . PRO A 1 83 ? -0.311 3.128 3.261 1.00 95.00 83 PRO A O 1
ATOM 658 N N . PHE A 1 84 ? 1.143 2.442 1.723 1.00 95.62 84 PHE A N 1
ATOM 659 C CA . PHE A 1 84 ? 2.352 2.440 2.548 1.00 95.62 84 PHE A CA 1
ATOM 660 C C . PHE A 1 84 ? 3.406 3.368 1.946 1.00 95.62 84 PHE A C 1
ATOM 662 O O . PHE A 1 84 ? 3.318 3.754 0.779 1.00 95.62 84 PHE A O 1
ATOM 669 N N . THR A 1 85 ? 4.433 3.695 2.728 1.00 94.38 85 THR A N 1
ATOM 670 C CA . THR A 1 85 ? 5.608 4.425 2.248 1.00 94.38 85 THR A CA 1
ATOM 671 C C . THR A 1 85 ? 6.909 3.805 2.730 1.00 94.38 85 THR A C 1
ATOM 673 O O . THR A 1 85 ? 6.981 3.232 3.819 1.00 94.38 85 THR A O 1
ATOM 676 N N . ILE A 1 86 ? 7.956 3.959 1.917 1.00 94.81 86 ILE A N 1
ATOM 677 C CA . ILE A 1 86 ? 9.345 3.709 2.300 1.00 94.81 86 ILE A CA 1
ATOM 678 C C . ILE A 1 86 ? 10.158 4.989 2.102 1.00 94.81 86 ILE A C 1
ATOM 680 O O . ILE A 1 86 ? 10.415 5.404 0.972 1.00 94.81 86 ILE A O 1
ATOM 684 N N . CYS A 1 87 ? 10.601 5.596 3.199 1.00 92.50 87 CYS A N 1
ATOM 685 C CA . CYS A 1 87 ? 11.451 6.784 3.203 1.00 92.50 87 CYS A CA 1
ATOM 686 C C . CYS A 1 87 ? 12.831 6.421 3.775 1.00 92.50 87 CYS A C 1
ATOM 688 O O . CYS A 1 87 ? 12.945 6.043 4.939 1.00 92.50 87 CYS A O 1
ATOM 690 N N . HIS A 1 88 ? 13.886 6.522 2.966 1.00 86.88 88 HIS A N 1
ATOM 691 C CA . HIS A 1 88 ? 15.241 6.082 3.336 1.00 86.88 88 HIS A CA 1
ATOM 692 C C . HIS A 1 88 ? 15.876 6.901 4.477 1.00 86.88 88 HIS A C 1
ATOM 694 O O . HIS A 1 88 ? 16.761 6.411 5.175 1.00 86.88 88 HIS A O 1
ATOM 700 N N . ASP A 1 89 ? 15.424 8.138 4.664 1.00 89.31 89 ASP A N 1
ATOM 701 C CA . ASP A 1 89 ? 15.895 9.106 5.653 1.00 89.31 89 ASP A CA 1
ATOM 702 C C . ASP A 1 89 ? 15.093 9.077 6.968 1.00 89.31 89 ASP A C 1
ATOM 704 O O . ASP A 1 89 ? 15.449 9.762 7.930 1.00 89.31 89 ASP A O 1
ATOM 708 N N . LYS A 1 90 ? 14.029 8.266 7.046 1.00 88.75 90 LYS A N 1
ATOM 709 C CA . LYS A 1 90 ? 13.157 8.162 8.226 1.00 88.75 90 LYS A CA 1
ATOM 710 C C . LYS A 1 90 ? 13.347 6.842 8.963 1.00 88.75 90 LYS A C 1
ATOM 712 O O . LYS A 1 90 ? 13.773 5.832 8.407 1.00 88.75 90 LYS A O 1
ATOM 717 N N . LYS A 1 91 ? 13.019 6.855 10.258 1.00 88.81 91 LYS A N 1
ATOM 718 C CA . LYS A 1 91 ? 13.004 5.666 11.118 1.00 88.81 91 LYS A CA 1
ATOM 719 C C . LYS A 1 91 ? 11.631 5.535 11.797 1.00 88.81 91 LYS A C 1
ATOM 721 O O . LYS A 1 91 ? 11.258 6.457 12.520 1.00 88.81 91 LYS A O 1
ATOM 726 N N . PRO A 1 92 ? 10.912 4.411 11.614 1.00 89.12 92 PRO A N 1
ATOM 727 C CA . PRO A 1 92 ? 11.216 3.333 10.667 1.00 89.12 92 PRO A CA 1
ATOM 728 C C . PRO A 1 92 ? 11.149 3.824 9.210 1.00 89.12 92 PRO A C 1
ATOM 730 O O . PRO A 1 92 ? 10.454 4.791 8.913 1.00 89.12 92 PRO A O 1
ATOM 733 N N . ALA A 1 93 ? 11.896 3.169 8.314 1.00 91.94 93 ALA A N 1
ATOM 734 C CA . ALA A 1 93 ? 11.890 3.529 6.896 1.00 91.94 93 ALA A CA 1
ATOM 735 C C . ALA A 1 93 ? 10.556 3.157 6.234 1.00 91.94 93 ALA A C 1
ATOM 737 O O . ALA A 1 93 ? 10.027 3.944 5.459 1.00 91.94 93 ALA A O 1
ATOM 738 N N . PHE A 1 94 ? 10.010 1.983 6.571 1.00 93.38 94 PHE A N 1
ATOM 739 C CA . PHE A 1 94 ? 8.692 1.519 6.140 1.00 93.38 94 PHE A CA 1
ATOM 740 C C . PHE A 1 94 ? 7.621 1.902 7.167 1.00 93.38 94 PHE A C 1
ATOM 742 O O . PHE A 1 94 ? 7.773 1.604 8.354 1.00 93.38 94 PHE A O 1
ATOM 749 N N . THR A 1 95 ? 6.547 2.553 6.720 1.00 93.94 95 THR A N 1
ATOM 750 C CA . THR A 1 95 ? 5.423 2.980 7.568 1.00 93.94 95 THR A CA 1
ATOM 751 C C . THR A 1 95 ? 4.143 3.134 6.738 1.00 93.94 95 THR A C 1
ATOM 753 O O . THR A 1 95 ? 4.159 3.083 5.508 1.00 93.94 95 THR A O 1
ATOM 756 N N . SER A 1 96 ? 3.010 3.308 7.408 1.00 94.31 96 SER A N 1
ATOM 757 C CA . SER A 1 96 ? 1.742 3.675 6.786 1.00 94.31 96 SER A CA 1
ATOM 758 C C . SER A 1 96 ? 1.823 5.046 6.102 1.00 94.31 96 SER A C 1
ATOM 760 O O . SER A 1 96 ? 2.375 6.018 6.634 1.00 94.31 96 SER A O 1
ATOM 762 N N . TYR A 1 97 ? 1.214 5.161 4.920 1.00 86.62 97 TYR A N 1
ATOM 763 C CA . TYR A 1 97 ? 1.000 6.454 4.278 1.00 86.62 97 TYR A CA 1
ATOM 764 C C . TYR A 1 97 ? 0.024 7.239 5.164 1.00 86.62 97 TYR A C 1
ATOM 766 O O . TYR A 1 97 ? -1.152 6.901 5.177 1.00 86.62 97 TYR A O 1
ATOM 774 N N . THR A 1 98 ? 0.504 8.253 5.910 1.00 82.19 98 THR A N 1
ATOM 775 C CA . THR A 1 98 ? -0.247 9.209 6.780 1.00 82.19 98 THR A CA 1
ATOM 776 C C . THR A 1 98 ? -0.159 9.057 8.313 1.00 82.19 98 THR A C 1
ATOM 778 O O . THR A 1 98 ? -0.910 9.725 9.024 1.00 82.19 98 THR A O 1
ATOM 781 N N . LYS A 1 99 ? 0.802 8.313 8.880 1.00 80.25 99 LYS A N 1
ATOM 782 C CA . LYS A 1 99 ? 0.915 8.163 10.352 1.00 80.25 99 LYS A CA 1
ATOM 783 C C . LYS A 1 99 ? 1.048 9.463 11.167 1.00 80.25 99 LYS A C 1
ATOM 785 O O . LYS A 1 99 ? 0.653 9.480 12.327 1.00 80.25 99 LYS A O 1
ATOM 790 N N . ASN A 1 100 ? 1.604 10.532 10.587 1.00 72.94 100 ASN A N 1
ATOM 791 C CA . ASN A 1 100 ? 2.276 11.655 11.273 1.00 72.94 100 ASN A CA 1
ATOM 792 C C . ASN A 1 100 ? 1.575 12.308 12.490 1.00 72.94 100 ASN A C 1
ATOM 794 O O . ASN A 1 100 ? 2.257 12.963 13.270 1.00 72.94 100 ASN A O 1
ATOM 798 N N . SER A 1 101 ? 0.261 12.165 12.676 1.00 79.12 101 SER A N 1
ATOM 799 C CA . SER A 1 101 ? -0.485 12.744 13.807 1.00 79.12 101 SER A CA 1
ATOM 800 C C . SER A 1 101 ? -1.273 11.736 14.654 1.00 79.12 101 SER A C 1
ATOM 802 O O . SER A 1 101 ? -1.978 12.139 15.578 1.00 79.12 101 SER A O 1
ATOM 804 N N . ILE A 1 102 ? -1.171 10.435 14.368 1.00 90.44 102 ILE A N 1
ATOM 805 C CA . ILE A 1 102 ? -1.935 9.388 15.054 1.00 90.44 102 ILE A CA 1
ATOM 806 C C . ILE A 1 102 ? -1.033 8.658 16.049 1.00 90.44 102 ILE A C 1
ATOM 808 O O . ILE A 1 102 ? -0.092 7.963 15.673 1.00 90.44 102 ILE A O 1
ATOM 812 N N . THR A 1 103 ? -1.343 8.811 17.335 1.00 90.88 103 THR A N 1
ATOM 813 C CA . THR A 1 103 ? -0.523 8.303 18.445 1.00 90.88 103 THR A CA 1
ATOM 814 C C . THR A 1 103 ? -1.077 7.041 19.103 1.00 90.88 103 THR A C 1
ATOM 816 O O . THR A 1 103 ? -0.365 6.410 19.880 1.00 90.88 103 THR A O 1
ATOM 819 N N . SER A 1 104 ? -2.313 6.638 18.792 1.00 95.69 104 SER A N 1
ATOM 820 C CA . SER A 1 104 ? -2.924 5.414 19.318 1.00 95.69 104 SER A CA 1
ATOM 821 C C . SER A 1 104 ? -3.781 4.698 18.277 1.00 95.69 104 SER A C 1
ATOM 823 O O . SER A 1 104 ? -4.286 5.305 17.326 1.00 95.69 104 SER A O 1
ATOM 825 N N . ARG A 1 105 ? -3.979 3.395 18.498 1.00 96.06 105 ARG A N 1
ATOM 826 C CA . ARG A 1 105 ? -4.820 2.541 17.657 1.00 96.06 105 ARG A CA 1
ATOM 827 C C . ARG A 1 105 ? -6.270 3.021 17.602 1.00 96.06 105 ARG A C 1
ATOM 829 O O . ARG A 1 105 ? -6.832 3.095 16.517 1.00 96.06 105 ARG A O 1
ATOM 836 N N . ASP A 1 106 ? -6.859 3.400 18.734 1.00 95.94 106 ASP A N 1
ATOM 837 C CA . ASP A 1 106 ? -8.265 3.827 18.783 1.00 95.94 106 ASP A CA 1
ATOM 838 C C . ASP A 1 106 ? -8.501 5.094 17.951 1.00 95.94 106 ASP A C 1
ATOM 840 O O . ASP A 1 106 ? -9.471 5.187 17.199 1.00 95.94 106 ASP A O 1
ATOM 844 N N . VAL A 1 107 ? -7.557 6.043 17.994 1.00 95.31 107 VAL A N 1
ATOM 845 C CA . VAL A 1 107 ? -7.597 7.231 17.128 1.00 95.31 107 VAL A CA 1
ATOM 846 C C . VAL A 1 107 ? -7.465 6.830 15.656 1.00 95.31 107 VAL A C 1
ATOM 848 O O . VAL A 1 107 ? -8.161 7.393 14.807 1.00 95.31 107 VAL A O 1
ATOM 851 N N . ALA A 1 108 ? -6.614 5.846 15.341 1.00 95.50 108 ALA A N 1
ATOM 852 C CA . ALA A 1 108 ? -6.487 5.308 13.988 1.00 95.50 108 ALA A CA 1
ATOM 853 C C . ALA A 1 108 ? -7.808 4.707 13.482 1.00 95.50 108 ALA A C 1
ATOM 855 O O . ALA A 1 108 ? -8.195 4.969 12.344 1.00 95.50 108 ALA A O 1
ATOM 856 N N . VAL A 1 109 ? -8.527 3.963 14.329 1.00 95.56 109 VAL A N 1
ATOM 857 C CA . VAL A 1 109 ? -9.822 3.352 13.994 1.00 95.56 109 VAL A CA 1
ATOM 858 C C . VAL A 1 109 ? -10.867 4.421 13.676 1.00 95.56 109 VAL A C 1
ATOM 860 O O . VAL A 1 109 ? -11.506 4.357 12.625 1.00 95.56 109 VAL A O 1
ATOM 863 N N . GLU A 1 110 ? -11.008 5.448 14.516 1.00 94.56 110 GLU A N 1
ATOM 864 C CA . GLU A 1 110 ? -11.975 6.528 14.272 1.00 94.56 110 GLU A CA 1
ATOM 865 C C . GLU A 1 110 ? -11.650 7.334 13.004 1.00 94.56 110 GLU A C 1
ATOM 867 O O . GLU A 1 110 ? -12.543 7.722 12.242 1.00 94.56 110 GLU A O 1
ATOM 872 N N . LYS A 1 111 ? -10.360 7.541 12.713 1.00 93.25 111 LYS A N 1
ATOM 873 C CA . LYS A 1 111 ? -9.926 8.183 11.465 1.00 93.25 111 LYS A CA 1
ATOM 874 C C . LYS A 1 111 ? -10.183 7.304 10.246 1.00 93.25 111 LYS A C 1
ATOM 876 O O . LYS A 1 111 ? -10.724 7.806 9.264 1.00 93.25 111 LYS A O 1
ATOM 881 N N . CYS A 1 112 ? -9.873 6.013 10.322 1.00 93.75 112 CYS A N 1
ATOM 882 C CA . CYS A 1 112 ? -10.108 5.043 9.253 1.00 93.75 112 CYS A CA 1
ATOM 883 C C . CYS A 1 112 ? -11.579 5.020 8.804 1.00 93.75 112 CYS A C 1
ATOM 885 O O . CYS A 1 112 ? -11.859 5.070 7.607 1.00 93.75 112 CYS A O 1
ATOM 887 N N . LYS A 1 113 ? -12.528 5.055 9.750 1.00 93.00 113 LYS A N 1
ATOM 888 C CA . LYS A 1 113 ? -13.973 5.076 9.452 1.00 93.00 113 LYS A CA 1
ATOM 889 C C . LYS A 1 113 ? -14.383 6.228 8.534 1.00 93.00 113 LYS A C 1
ATOM 891 O O . LYS A 1 113 ? -15.208 6.058 7.642 1.00 93.00 113 LYS A O 1
ATOM 896 N N . THR A 1 114 ? -13.804 7.409 8.738 1.00 92.06 114 THR A N 1
ATOM 897 C CA . THR A 1 114 ? -14.185 8.627 8.001 1.00 92.06 114 THR A CA 1
ATOM 898 C C . THR A 1 114 ? -13.294 8.905 6.793 1.00 92.06 114 THR A C 1
ATOM 900 O O . THR A 1 114 ? -13.740 9.538 5.834 1.00 92.06 114 THR A O 1
ATOM 903 N N . THR A 1 115 ? -12.042 8.450 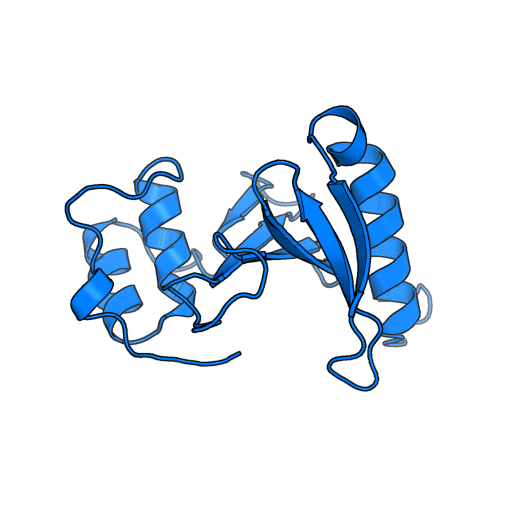6.847 1.00 91.50 115 THR A N 1
ATOM 904 C CA . THR A 1 115 ? -10.953 8.847 5.955 1.00 91.50 115 THR A CA 1
ATOM 905 C C . THR A 1 115 ? -10.082 7.612 5.649 1.00 91.50 115 THR A C 1
ATOM 907 O O . THR A 1 115 ? -9.133 7.324 6.385 1.00 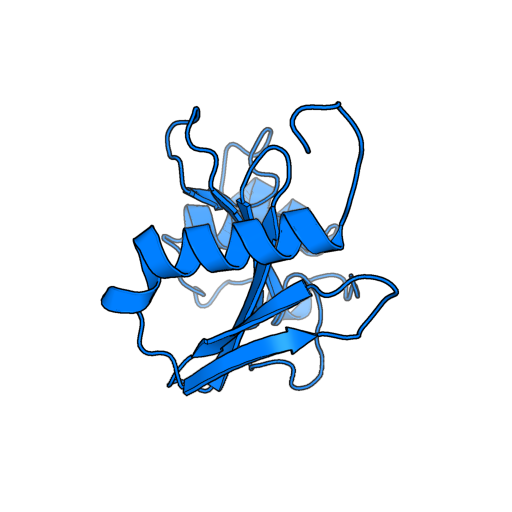91.50 115 THR A O 1
ATOM 910 N N . PRO A 1 116 ? -10.416 6.845 4.592 1.00 92.06 116 PRO A N 1
ATOM 911 C CA . PRO A 1 116 ? -9.956 5.460 4.414 1.00 92.06 116 PRO A CA 1
ATOM 912 C C . PRO A 1 116 ? -8.444 5.272 4.259 1.00 92.06 116 PRO A C 1
ATOM 914 O O . PRO A 1 116 ? -7.913 4.216 4.588 1.00 92.06 116 PRO A O 1
ATOM 917 N N . GLN A 1 117 ? -7.713 6.301 3.830 1.00 90.31 117 GLN A N 1
ATOM 918 C CA . GLN A 1 117 ? -6.250 6.268 3.780 1.00 90.31 117 GLN A CA 1
ATOM 919 C C . GLN A 1 117 ? -5.599 6.055 5.159 1.00 90.31 117 GLN A C 1
ATOM 921 O O . GLN A 1 117 ? -4.496 5.525 5.229 1.00 90.31 117 GLN A O 1
ATOM 926 N N . TYR A 1 118 ? -6.278 6.396 6.262 1.00 92.81 118 TYR A N 1
ATOM 927 C CA . TYR A 1 118 ? -5.768 6.140 7.615 1.00 92.81 118 TYR A CA 1
ATOM 928 C C . TYR A 1 118 ? -5.960 4.692 8.073 1.00 92.81 118 TYR A C 1
ATOM 930 O O . TYR A 1 118 ? -5.418 4.295 9.102 1.00 92.81 118 TYR A O 1
ATOM 938 N N . CYS A 1 119 ? -6.698 3.872 7.326 1.00 94.88 119 CYS A N 1
ATOM 939 C CA . CYS A 1 119 ? -6.926 2.480 7.690 1.00 94.88 119 CYS A CA 1
ATOM 940 C C . CYS A 1 119 ? -5.645 1.638 7.707 1.00 94.88 119 CYS A C 1
ATOM 942 O O . CYS A 1 119 ? -5.544 0.693 8.486 1.00 94.88 119 CYS A O 1
ATOM 944 N N . VAL A 1 120 ? -4.628 2.015 6.928 1.00 95.69 120 VAL A N 1
ATOM 945 C CA . VAL A 1 120 ? -3.303 1.384 7.002 1.00 95.69 120 VAL A CA 1
ATOM 946 C C . VAL A 1 120 ? -2.568 1.695 8.317 1.00 95.69 120 VAL A C 1
ATOM 948 O O . VAL A 1 120 ? -1.750 0.900 8.766 1.00 95.69 120 VAL A O 1
ATOM 951 N N . VAL A 1 121 ? -2.900 2.800 8.997 1.00 96.06 121 VAL A N 1
ATOM 952 C CA . VAL A 1 121 ? -2.337 3.133 10.317 1.00 96.06 121 VAL A CA 1
ATOM 953 C C . VAL A 1 121 ? -2.878 2.181 11.387 1.00 96.06 121 VAL A C 1
ATOM 955 O O . VAL A 1 121 ? -2.145 1.812 12.300 1.00 96.06 121 VAL A O 1
ATOM 958 N N . VAL A 1 122 ? -4.136 1.734 11.259 1.00 96.62 122 VAL A N 1
ATOM 959 C CA . VAL A 1 122 ? -4.699 0.678 12.123 1.00 96.62 122 VAL A CA 1
ATOM 960 C C . VAL A 1 122 ? -3.871 -0.597 11.980 1.00 96.62 122 VAL A C 1
ATOM 962 O O . VAL A 1 122 ? -3.438 -1.152 12.986 1.00 96.62 122 VAL A O 1
ATOM 965 N N . LEU A 1 123 ? -3.575 -0.997 10.736 1.00 96.56 123 LEU A N 1
ATOM 966 C CA . LEU A 1 123 ? -2.720 -2.152 10.459 1.00 96.56 123 LEU A CA 1
ATOM 967 C C . LEU A 1 123 ? -1.321 -1.969 11.047 1.00 96.56 123 LEU A C 1
ATOM 969 O O . LEU A 1 123 ? -0.797 -2.906 11.630 1.00 96.56 123 LEU A O 1
ATOM 973 N N . GLU A 1 124 ? -0.730 -0.775 10.978 1.00 95.75 124 GLU A N 1
ATOM 974 C CA . GLU A 1 124 ? 0.576 -0.522 11.599 1.00 95.75 124 GLU A CA 1
ATOM 975 C C . GLU A 1 124 ? 0.564 -0.753 13.121 1.00 95.75 124 GLU A C 1
ATOM 977 O O . GLU A 1 124 ? 1.494 -1.356 13.653 1.00 95.75 124 GLU A O 1
ATOM 982 N N . PHE A 1 125 ? -0.489 -0.326 13.831 1.00 96.25 125 PHE A N 1
ATOM 983 C CA . PHE A 1 125 ? -0.654 -0.638 15.260 1.00 96.25 125 PHE A CA 1
ATOM 984 C C . PHE A 1 125 ? -0.931 -2.124 15.527 1.00 96.25 125 PHE A C 1
ATOM 986 O O . PHE A 1 125 ? -0.657 -2.615 16.623 1.00 96.25 125 PHE A O 1
ATOM 993 N N . ASP A 1 126 ? -1.458 -2.834 14.535 1.00 97.12 126 ASP A N 1
ATOM 994 C CA . ASP A 1 126 ? -1.776 -4.258 14.589 1.00 97.12 126 ASP A CA 1
ATOM 995 C C . ASP A 1 126 ? -0.680 -5.150 13.997 1.00 97.12 126 ASP A C 1
ATOM 997 O O . ASP A 1 126 ? -0.946 -6.302 13.672 1.00 97.12 126 ASP A O 1
ATOM 1001 N N . ASN A 1 127 ? 0.558 -4.652 13.889 1.00 95.62 127 ASN A N 1
ATOM 1002 C CA . ASN A 1 127 ? 1.692 -5.386 13.312 1.00 95.62 127 ASN A CA 1
ATOM 1003 C C . ASN A 1 127 ? 1.408 -5.931 11.902 1.00 95.62 127 ASN A C 1
ATOM 1005 O O . ASN A 1 127 ? 1.882 -7.000 11.528 1.00 95.62 127 ASN A O 1
ATOM 1009 N N . TRP A 1 128 ? 0.665 -5.155 11.115 1.00 94.69 128 TRP A N 1
ATOM 1010 C CA . TRP A 1 128 ? 0.271 -5.433 9.735 1.00 94.69 128 TRP A CA 1
ATOM 1011 C C . TRP A 1 128 ? -0.734 -6.581 9.570 1.00 94.69 128 TRP A C 1
ATOM 1013 O O . TRP A 1 128 ? -0.863 -7.134 8.480 1.00 94.69 128 TRP A O 1
ATOM 1023 N N . GLU A 1 129 ? -1.484 -6.911 10.625 1.00 95.25 129 GLU A N 1
ATOM 1024 C CA . GLU A 1 129 ? -2.511 -7.956 10.609 1.00 95.25 129 GLU A CA 1
ATOM 1025 C C . GLU A 1 129 ? -3.937 -7.382 10.636 1.00 95.25 129 GLU A C 1
ATOM 1027 O O . GLU A 1 129 ? -4.238 -6.417 11.341 1.00 95.25 129 GLU A O 1
ATOM 1032 N N . PHE A 1 130 ? -4.857 -8.027 9.913 1.00 94.81 130 PHE A N 1
ATOM 1033 C CA . PHE A 1 130 ? -6.290 -7.758 10.037 1.00 94.81 130 PHE A CA 1
ATOM 1034 C C . PHE A 1 130 ? -6.849 -8.475 11.266 1.00 94.81 130 PHE A C 1
ATOM 1036 O O . PHE A 1 130 ? -7.233 -9.645 11.204 1.00 94.81 130 PHE A O 1
ATOM 1043 N N . LYS A 1 131 ? -6.911 -7.770 12.394 1.00 95.69 131 LYS A N 1
ATOM 1044 C CA . LYS A 1 131 ? -7.547 -8.301 13.603 1.00 95.69 131 LYS A CA 1
ATOM 1045 C C . LYS A 1 131 ? -9.069 -8.446 13.437 1.00 95.69 131 LYS A C 1
ATOM 1047 O O . LYS A 1 131 ? -9.665 -7.756 12.607 1.00 95.69 131 LYS A O 1
ATOM 1052 N N . PRO A 1 132 ? -9.728 -9.305 14.243 1.00 94.81 132 PRO A N 1
ATOM 1053 C CA . PRO A 1 132 ? -11.175 -9.524 14.150 1.00 94.81 132 PRO A CA 1
ATOM 1054 C C . PRO A 1 132 ? -12.033 -8.261 14.313 1.00 94.81 132 PRO A C 1
ATOM 1056 O O . PRO A 1 132 ? -13.156 -8.218 13.822 1.00 94.81 132 PRO A O 1
ATOM 1059 N N . ASP A 1 133 ? -11.517 -7.241 15.000 1.00 93.00 133 ASP A N 1
ATOM 1060 C CA . ASP A 1 133 ? -12.191 -5.970 15.275 1.00 93.00 133 ASP A CA 1
ATOM 1061 C C . ASP A 1 133 ? -11.876 -4.868 14.248 1.00 93.00 133 ASP A C 1
ATOM 1063 O O . ASP A 1 133 ? -12.203 -3.699 14.465 1.00 93.00 133 ASP A O 1
ATOM 1067 N N . TYR A 1 134 ? -11.252 -5.216 13.121 1.00 94.69 134 TYR A N 1
ATOM 1068 C CA . TYR A 1 134 ? -11.010 -4.271 12.041 1.00 94.69 134 TYR A CA 1
ATOM 1069 C C . TYR A 1 134 ? -12.333 -3.647 11.538 1.00 94.69 134 TYR A C 1
ATOM 1071 O O . TYR A 1 134 ? -13.318 -4.366 11.336 1.00 94.69 134 TYR A O 1
ATOM 1079 N N . PRO A 1 135 ? -12.399 -2.323 11.286 1.00 92.25 135 PRO A N 1
ATOM 1080 C CA . PRO A 1 135 ? -13.660 -1.594 11.104 1.00 92.25 135 PRO A CA 1
ATOM 1081 C C . PRO A 1 135 ? -14.359 -1.788 9.739 1.00 92.25 135 PRO A C 1
ATOM 1083 O O . PRO A 1 135 ? -15.047 -0.868 9.287 1.00 92.25 135 PRO A O 1
ATOM 1086 N N . TRP A 1 136 ? -14.255 -2.963 9.098 1.00 87.62 136 TRP A N 1
ATOM 1087 C CA . TRP A 1 136 ? -14.741 -3.261 7.735 1.00 87.62 136 TRP A CA 1
ATOM 1088 C C . TRP A 1 136 ? -16.106 -2.658 7.372 1.00 87.62 136 TRP A C 1
ATOM 1090 O O . TRP A 1 136 ? -16.201 -2.004 6.332 1.00 87.62 136 TRP A O 1
ATOM 1100 N N . PRO A 1 137 ? -17.172 -2.820 8.186 1.00 82.81 137 PRO A N 1
ATOM 1101 C CA . PRO A 1 137 ? -18.514 -2.371 7.807 1.00 82.81 137 PRO A CA 1
ATOM 1102 C C . PRO A 1 137 ? -18.675 -0.848 7.863 1.00 82.81 137 PRO A C 1
ATOM 1104 O O . PRO A 1 137 ? -19.647 -0.305 7.346 1.00 82.81 137 PRO A O 1
ATOM 1107 N N . THR A 1 138 ? -17.747 -0.168 8.537 1.00 85.75 138 THR A N 1
ATOM 1108 C CA . THR A 1 138 ? -17.840 1.251 8.896 1.00 85.75 138 THR A CA 1
ATOM 1109 C C . THR A 1 138 ? -16.839 2.130 8.156 1.00 85.75 138 THR A C 1
ATOM 1111 O O . THR A 1 138 ? -16.911 3.351 8.274 1.00 85.75 138 THR A O 1
ATOM 1114 N N . VAL A 1 139 ? -15.923 1.536 7.383 1.00 85.88 139 VAL A N 1
ATOM 1115 C CA . VAL A 1 139 ? -15.004 2.292 6.529 1.00 85.88 139 VAL A CA 1
ATOM 1116 C C . VAL A 1 139 ? -15.800 2.975 5.422 1.00 85.88 139 VAL A C 1
ATOM 1118 O O . VAL A 1 139 ? -16.522 2.330 4.654 1.00 85.88 139 VAL A O 1
ATOM 1121 N N . LYS A 1 140 ? -15.665 4.300 5.321 1.00 85.69 140 LYS A N 1
ATOM 1122 C CA . LYS A 1 140 ? -16.195 5.058 4.190 1.00 85.69 140 LYS A CA 1
ATOM 1123 C C . LYS A 1 140 ? -15.627 4.481 2.894 1.00 85.69 140 LYS A C 1
ATOM 1125 O O . LYS A 1 140 ? -14.424 4.359 2.731 1.00 85.69 140 LYS A O 1
ATOM 1130 N N . LYS A 1 141 ? -16.482 4.157 1.931 1.00 80.88 141 LYS A N 1
ATOM 1131 C CA . LYS A 1 141 ? -16.008 3.651 0.640 1.00 80.88 141 LYS A CA 1
ATOM 1132 C C . LYS A 1 141 ? -15.430 4.811 -0.166 1.00 80.88 141 LYS A C 1
ATOM 1134 O O . LYS A 1 141 ? -16.129 5.791 -0.420 1.00 80.88 141 LYS A O 1
ATOM 1139 N N . GLY A 1 142 ? -14.158 4.705 -0.529 1.00 70.12 142 GLY A N 1
ATOM 1140 C CA . GLY A 1 142 ? -13.459 5.667 -1.372 1.00 70.12 142 GLY A CA 1
ATOM 1141 C C . GLY A 1 142 ? -12.683 4.944 -2.462 1.00 70.12 142 GLY A C 1
ATOM 1142 O O . GLY A 1 142 ? -12.072 3.908 -2.204 1.00 70.12 142 GLY A O 1
ATOM 1143 N N . VAL A 1 143 ? -12.724 5.495 -3.668 1.00 62.97 143 VAL A N 1
ATOM 1144 C CA . VAL A 1 143 ? -11.791 5.157 -4.747 1.00 62.97 143 VAL A CA 1
ATOM 1145 C C . VAL A 1 143 ? -10.619 6.140 -4.686 1.00 62.97 143 VAL A C 1
ATOM 1147 O O . VAL A 1 143 ? -10.803 7.266 -4.213 1.00 62.97 143 VAL A O 1
ATOM 1150 N N . TYR A 1 144 ? -9.427 5.693 -5.080 1.00 55.22 144 TYR A N 1
ATOM 1151 C CA . TYR A 1 144 ? -8.259 6.570 -5.240 1.00 55.22 144 TYR A CA 1
ATOM 1152 C C . TYR A 1 144 ? -8.395 7.416 -6.505 1.00 55.22 144 TYR A C 1
ATOM 1154 O O . TYR A 1 144 ? -8.937 6.874 -7.494 1.00 55.22 144 TYR A O 1
#

Organism: NCBI:txid2840936